Protein AF-A0A7K0Z1S2-F1 (afdb_monomer)

Structure (mmCIF, N/CA/C/O backbone):
data_AF-A0A7K0Z1S2-F1
#
_entry.id   AF-A0A7K0Z1S2-F1
#
loop_
_atom_site.group_PDB
_atom_site.id
_atom_site.type_symbol
_atom_site.label_atom_id
_atom_site.label_alt_id
_atom_site.label_comp_id
_atom_site.label_asym_id
_atom_site.label_entity_id
_atom_site.label_seq_id
_atom_site.pdbx_PDB_ins_code
_atom_site.Cartn_x
_atom_site.Cartn_y
_atom_site.Cartn_z
_atom_site.occupancy
_atom_site.B_iso_or_equiv
_atom_site.auth_seq_id
_atom_site.auth_comp_id
_atom_site.auth_asym_id
_atom_site.auth_atom_id
_atom_site.pdbx_PDB_model_num
ATOM 1 N N . MET A 1 1 ? -4.426 -9.683 10.904 1.00 86.56 1 MET A N 1
ATOM 2 C CA . MET A 1 1 ? -5.512 -8.792 11.359 1.00 86.56 1 MET A CA 1
ATOM 3 C C . MET A 1 1 ? -6.775 -9.120 10.576 1.00 86.56 1 MET A C 1
ATOM 5 O O . MET A 1 1 ? -6.672 -9.350 9.371 1.00 86.56 1 MET A O 1
ATOM 9 N N . ASN A 1 2 ? -7.929 -9.222 11.237 1.00 93.06 2 ASN A N 1
ATOM 10 C CA . ASN A 1 2 ? -9.214 -9.382 10.546 1.00 93.06 2 ASN A CA 1
ATOM 11 C C . ASN A 1 2 ? -9.741 -7.999 10.077 1.00 93.06 2 ASN A C 1
ATOM 13 O O . ASN A 1 2 ? -9.124 -6.966 10.341 1.00 93.06 2 ASN A O 1
ATOM 17 N N . LYS A 1 3 ? -10.861 -7.961 9.346 1.00 95.56 3 LYS A N 1
ATOM 18 C CA . LYS A 1 3 ? -11.395 -6.707 8.780 1.00 95.56 3 LYS A CA 1
ATOM 19 C C . LYS A 1 3 ? -11.922 -5.743 9.856 1.00 95.56 3 LYS A C 1
ATOM 21 O O . LYS A 1 3 ? -11.753 -4.535 9.715 1.00 95.56 3 LYS A O 1
ATOM 26 N N . SER A 1 4 ? -12.526 -6.251 10.932 1.00 95.8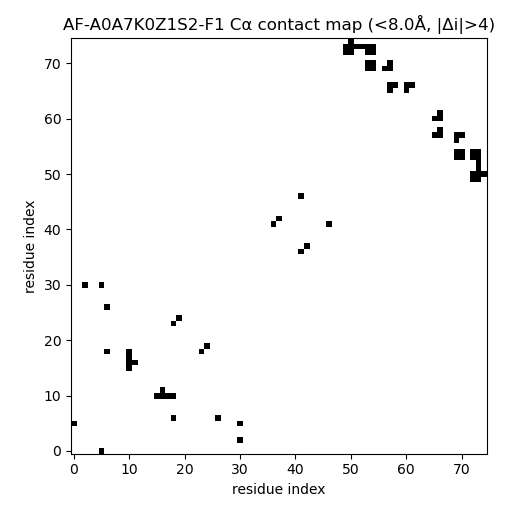1 4 SER A N 1
ATOM 27 C CA . SER A 1 4 ? -13.041 -5.413 12.026 1.00 95.81 4 SER A CA 1
ATOM 28 C C . SER A 1 4 ? -11.920 -4.741 1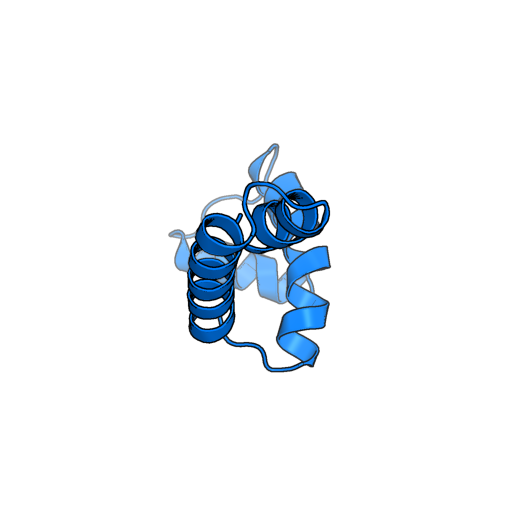2.814 1.00 95.81 4 SER A C 1
ATOM 30 O O . SER A 1 4 ? -12.015 -3.555 13.116 1.00 95.81 4 SER A O 1
ATOM 32 N N . ASP A 1 5 ? -10.834 -5.463 13.080 1.00 96.19 5 ASP A N 1
ATOM 33 C CA . ASP A 1 5 ? -9.651 -4.937 13.761 1.00 96.19 5 ASP A CA 1
ATOM 34 C C . ASP A 1 5 ? -8.991 -3.834 12.924 1.00 96.19 5 ASP A C 1
ATOM 36 O O . ASP A 1 5 ? -8.577 -2.809 13.466 1.00 96.19 5 ASP A O 1
ATOM 40 N N . PHE A 1 6 ? -8.937 -4.016 11.596 1.00 96.06 6 PHE A N 1
ATOM 41 C CA . PHE A 1 6 ? -8.431 -3.007 10.662 1.00 96.06 6 PHE A CA 1
ATOM 42 C C . PHE A 1 6 ? -9.235 -1.706 10.758 1.00 96.06 6 PHE A C 1
ATOM 44 O O . PHE A 1 6 ? -8.658 -0.634 10.930 1.00 96.06 6 PHE A O 1
ATOM 51 N N . PHE A 1 7 ? -10.564 -1.804 10.710 1.00 97.69 7 PHE A N 1
ATOM 52 C CA . PHE A 1 7 ? -11.464 -0.654 10.813 1.00 97.69 7 PHE A CA 1
ATOM 53 C C . PHE A 1 7 ? -11.363 0.029 12.176 1.00 97.69 7 PHE A C 1
ATOM 55 O O . PHE A 1 7 ? -11.193 1.244 12.246 1.00 97.69 7 PHE A O 1
ATOM 62 N N . SER A 1 8 ? -11.399 -0.750 13.257 1.00 97.50 8 SER A N 1
ATOM 63 C CA . SER A 1 8 ? -11.266 -0.235 14.622 1.00 97.50 8 SER A CA 1
ATOM 64 C C . SER A 1 8 ? -9.942 0.512 14.814 1.00 97.50 8 SER A C 1
ATOM 66 O O . SER A 1 8 ? -9.919 1.644 15.299 1.00 97.50 8 SER A O 1
ATOM 68 N N . THR A 1 9 ? -8.839 -0.074 14.341 1.00 97.06 9 THR A N 1
ATOM 69 C CA . THR A 1 9 ? -7.508 0.542 14.410 1.00 97.06 9 THR A CA 1
ATOM 70 C C . THR A 1 9 ? -7.445 1.823 13.586 1.00 97.06 9 THR A C 1
ATOM 72 O O . THR A 1 9 ? -6.970 2.841 14.086 1.00 97.06 9 THR A O 1
ATOM 75 N N . TRP A 1 10 ? -7.959 1.806 12.352 1.00 97.25 10 TRP A N 1
ATOM 76 C CA . TRP A 1 10 ? -7.990 2.993 11.500 1.00 97.25 10 TRP A CA 1
ATOM 77 C C . TRP A 1 10 ? -8.791 4.128 12.148 1.00 97.25 10 TRP A C 1
ATOM 79 O O . TRP A 1 10 ? -8.277 5.239 12.254 1.00 97.25 10 TRP A O 1
ATOM 89 N N . SER A 1 11 ? -9.996 3.842 12.657 1.00 98.06 11 SER A N 1
ATOM 90 C CA . SER A 1 11 ? -10.843 4.836 13.331 1.00 98.06 11 SER A CA 1
ATOM 91 C C . SER A 1 11 ? -10.134 5.430 14.549 1.00 98.06 11 SER A C 1
ATOM 93 O O . SER A 1 11 ? -10.054 6.651 14.678 1.00 98.06 11 SER A 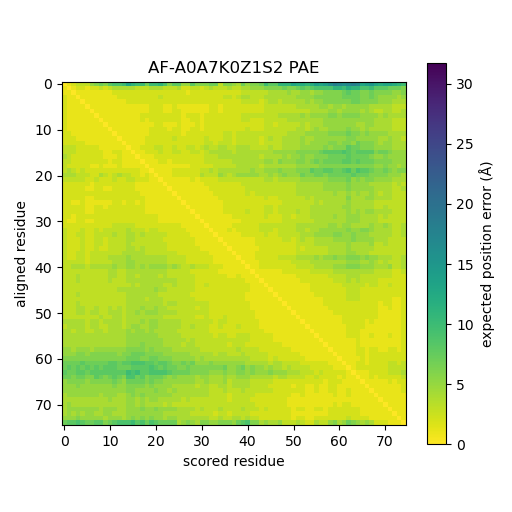O 1
ATOM 95 N N . LYS A 1 12 ? -9.524 4.587 15.395 1.00 98.31 12 LYS A N 1
ATOM 96 C CA . LYS A 1 12 ? -8.767 5.026 16.578 1.00 98.31 12 LYS A CA 1
ATOM 97 C C . LYS A 1 12 ? -7.603 5.953 16.216 1.00 98.31 12 LYS A C 1
ATOM 99 O O . LYS A 1 12 ? -7.410 6.963 16.887 1.00 98.31 12 LYS A O 1
ATOM 104 N N . LEU A 1 13 ? -6.847 5.633 15.163 1.00 97.69 13 LEU A N 1
ATOM 105 C CA . LEU A 1 13 ? -5.737 6.469 14.684 1.00 97.69 13 LEU A CA 1
ATOM 106 C C . LEU A 1 13 ? -6.208 7.806 14.093 1.00 97.69 13 LEU A C 1
ATOM 108 O O . LEU A 1 13 ? -5.443 8.764 14.084 1.00 97.69 13 LEU A O 1
ATOM 112 N N . HIS A 1 14 ? -7.465 7.886 13.659 1.00 97.25 14 HIS A N 1
ATOM 113 C CA . HIS A 1 14 ? -8.088 9.091 13.109 1.00 97.25 14 HIS A CA 1
ATOM 114 C C . HIS A 1 14 ? -9.062 9.745 14.103 1.00 97.25 14 HIS A C 1
ATOM 116 O O . HIS A 1 14 ? -10.083 10.303 13.708 1.00 97.25 14 HIS A O 1
ATOM 122 N N . GLY A 1 15 ? -8.782 9.653 15.408 1.00 97.62 15 GLY A N 1
ATOM 123 C CA . GLY A 1 15 ? -9.554 10.358 16.439 1.00 97.62 15 GLY A CA 1
ATOM 124 C C . GLY A 1 15 ? -10.982 9.838 16.640 1.00 97.62 15 GLY A C 1
ATOM 125 O O . GLY A 1 15 ? -11.855 10.592 17.057 1.00 97.62 15 GLY A O 1
ATOM 126 N N . GLY A 1 16 ? -11.240 8.566 16.331 1.00 97.19 16 GLY A N 1
ATOM 127 C CA . GLY A 1 16 ? -12.573 7.967 16.421 1.00 97.19 16 GLY A CA 1
ATOM 128 C C . GLY A 1 16 ? -13.479 8.301 15.234 1.00 97.19 16 GLY A C 1
ATOM 129 O O . GLY A 1 16 ? -14.702 8.258 15.367 1.00 97.19 16 GLY A O 1
ATOM 130 N N . ALA A 1 17 ? -12.901 8.644 14.076 1.00 97.25 17 ALA A N 1
ATOM 131 C CA . ALA A 1 17 ? -13.656 8.943 12.864 1.00 97.25 17 ALA A CA 1
ATOM 132 C C . ALA A 1 17 ? -14.638 7.812 12.509 1.00 97.25 17 ALA A C 1
ATOM 134 O O . ALA A 1 17 ? -14.292 6.623 12.544 1.00 97.25 17 A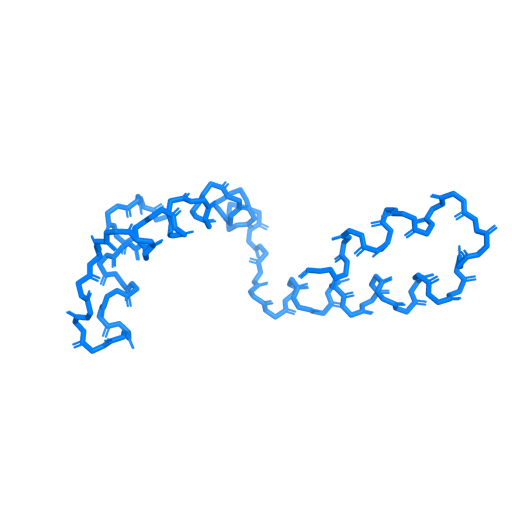LA A O 1
ATOM 135 N N . LYS A 1 18 ? -15.870 8.188 12.148 1.00 97.00 18 LYS A N 1
ATOM 136 C CA . LYS A 1 18 ? -16.903 7.242 11.716 1.00 97.00 18 LYS A CA 1
ATOM 137 C C . LYS A 1 18 ? -16.521 6.607 10.380 1.00 97.00 18 LYS A C 1
ATOM 139 O O . LYS A 1 18 ? -16.040 7.277 9.472 1.00 97.00 18 LYS A O 1
ATOM 144 N N . ILE A 1 19 ? -16.778 5.307 10.255 1.00 97.31 19 ILE A N 1
ATOM 145 C CA . ILE A 1 19 ? -16.516 4.539 9.033 1.00 97.31 19 ILE A CA 1
ATOM 146 C C . ILE A 1 19 ? -17.834 4.362 8.281 1.00 97.31 19 ILE A C 1
ATOM 148 O O . ILE A 1 19 ? -18.526 3.352 8.412 1.00 97.31 19 ILE A O 1
ATOM 152 N N . GLU A 1 20 ? -18.191 5.377 7.504 1.00 97.19 20 GLU A N 1
ATOM 153 C CA . GLU A 1 20 ? -19.427 5.428 6.723 1.00 97.19 20 GLU A CA 1
ATOM 154 C C . GLU A 1 20 ? -19.191 6.025 5.327 1.00 97.19 20 GLU A C 1
ATOM 156 O O . GLU A 1 20 ? -18.132 6.592 5.047 1.00 97.19 20 GLU A O 1
ATOM 161 N N . GLY A 1 21 ? -20.153 5.830 4.420 1.00 96.69 21 GLY A N 1
ATOM 162 C CA . GLY A 1 21 ? -20.095 6.345 3.048 1.00 96.69 21 GLY A CA 1
ATOM 163 C C . GLY A 1 21 ? -18.802 5.983 2.303 1.00 96.69 21 GLY A C 1
ATOM 164 O O . GLY A 1 21 ? -18.391 4.821 2.262 1.00 96.69 21 GLY A O 1
ATOM 165 N N . VAL A 1 22 ? -18.156 7.000 1.725 1.00 96.88 22 VAL A N 1
ATOM 166 C CA . VAL A 1 22 ? -16.938 6.866 0.903 1.00 96.88 22 VAL A CA 1
ATOM 167 C C . VAL A 1 22 ? -15.763 6.297 1.700 1.00 96.88 22 VAL A C 1
ATOM 169 O O . VAL A 1 22 ? -15.022 5.467 1.178 1.00 96.88 22 VAL A O 1
ATOM 172 N N . VAL A 1 23 ? -15.619 6.673 2.976 1.00 97.12 23 VAL A N 1
ATOM 173 C CA . VAL A 1 23 ? -14.529 6.182 3.838 1.00 97.12 23 VAL A CA 1
ATOM 174 C C . VAL A 1 23 ? -14.618 4.670 3.994 1.00 97.12 23 VAL A C 1
ATOM 176 O O . VAL A 1 23 ? -13.617 3.970 3.864 1.00 97.12 23 VAL A O 1
ATOM 179 N N . LYS A 1 24 ? -15.827 4.143 4.217 1.00 97.56 24 LYS A N 1
ATOM 180 C CA . LYS A 1 24 ? -16.031 2.698 4.337 1.00 97.56 24 LYS A CA 1
ATOM 181 C C . LYS A 1 24 ? -15.621 1.977 3.055 1.00 97.56 24 LYS A C 1
ATOM 183 O O . L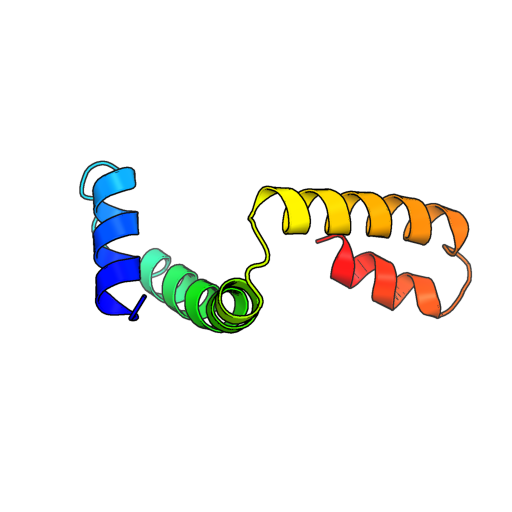YS A 1 24 ? -14.835 1.040 3.134 1.00 97.56 24 LYS A O 1
ATOM 188 N N . ILE A 1 25 ? -16.097 2.438 1.898 1.00 97.81 25 ILE A N 1
ATOM 189 C CA . ILE A 1 25 ? -15.768 1.838 0.594 1.00 97.81 25 ILE A CA 1
ATOM 190 C C . ILE A 1 25 ? -14.249 1.845 0.368 1.00 97.81 25 ILE A C 1
ATOM 192 O O . ILE A 1 25 ? -13.665 0.820 0.015 1.00 97.81 25 ILE A O 1
ATOM 196 N N . TRP A 1 26 ? -13.593 2.974 0.646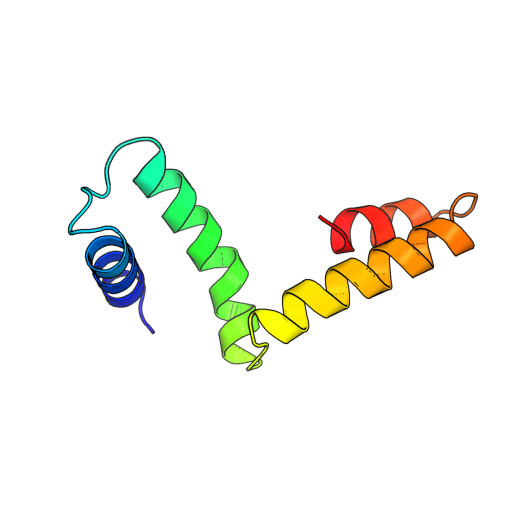 1.00 97.31 26 TRP A N 1
ATOM 197 C CA . TRP A 1 26 ? -12.143 3.108 0.528 1.00 97.31 26 TRP A CA 1
ATOM 198 C C . TRP A 1 26 ? -11.381 2.112 1.411 1.00 97.31 26 TRP A C 1
ATOM 200 O O . TRP A 1 26 ? -10.451 1.446 0.949 1.00 97.31 26 TRP A O 1
ATOM 210 N N . LEU A 1 27 ? -11.786 1.961 2.675 1.00 97.44 27 LEU A N 1
ATOM 211 C CA . LEU A 1 27 ? -11.163 1.011 3.597 1.00 97.44 27 LEU A CA 1
ATOM 212 C C . LEU A 1 27 ? -11.427 -0.446 3.203 1.00 97.44 27 LEU A C 1
ATOM 214 O O . LEU A 1 27 ? -10.560 -1.298 3.397 1.00 97.44 27 LEU A O 1
ATOM 218 N N . GLU A 1 28 ? -12.593 -0.753 2.634 1.00 97.62 28 GLU A N 1
ATOM 219 C CA . GLU A 1 28 ? -12.890 -2.092 2.119 1.00 97.62 28 GLU A CA 1
ATOM 220 C C . GLU A 1 28 ? -11.964 -2.478 0.973 1.00 97.62 28 GLU A C 1
ATOM 222 O O . GLU A 1 28 ? -11.367 -3.556 1.018 1.00 97.62 28 GLU A O 1
ATOM 227 N N . ILE A 1 29 ? -11.799 -1.580 0.001 1.00 96.81 29 ILE A N 1
ATOM 228 C CA . ILE A 1 29 ? -10.877 -1.766 -1.119 1.00 96.81 29 ILE A CA 1
ATOM 229 C C . ILE A 1 29 ? -9.446 -1.907 -0.593 1.00 96.81 29 ILE A C 1
ATOM 231 O O . ILE A 1 29 ? -8.766 -2.886 -0.901 1.00 96.81 29 ILE A O 1
ATOM 235 N N . SER A 1 30 ? -9.021 -0.984 0.274 1.00 95.31 30 SER A N 1
ATOM 236 C CA . SER A 1 30 ? -7.680 -0.992 0.865 1.00 95.31 30 SER A CA 1
ATOM 237 C C . SER A 1 30 ? -7.377 -2.330 1.540 1.00 95.31 30 SER A C 1
ATOM 239 O O . SER A 1 30 ? -6.345 -2.937 1.266 1.00 95.31 30 SER A O 1
ATOM 241 N N . PHE A 1 31 ? -8.297 -2.839 2.370 1.00 96.50 31 PHE A N 1
ATOM 242 C CA . PHE A 1 31 ? -8.117 -4.100 3.092 1.00 96.50 31 PHE A CA 1
ATOM 243 C C . PHE A 1 31 ? -7.883 -5.292 2.156 1.00 96.50 31 PHE A C 1
ATOM 245 O O . PHE A 1 31 ? -7.052 -6.149 2.460 1.00 96.50 31 PHE A O 1
ATOM 252 N N . VAL A 1 32 ? -8.590 -5.353 1.024 1.00 96.50 32 VAL A N 1
ATOM 253 C CA . VAL A 1 32 ? -8.440 -6.440 0.045 1.00 96.50 32 VAL A CA 1
ATOM 254 C C . VAL A 1 32 ? -7.038 -6.446 -0.560 1.00 96.50 32 VAL A C 1
ATOM 256 O O . VAL A 1 32 ? -6.430 -7.512 -0.644 1.00 96.50 32 VAL A O 1
ATOM 259 N N . PHE A 1 33 ? -6.501 -5.278 -0.916 1.00 92.56 33 PHE A N 1
ATOM 260 C CA . PHE A 1 33 ? -5.181 -5.174 -1.544 1.00 92.56 33 PHE A CA 1
ATOM 261 C C . PHE A 1 33 ? -4.022 -5.304 -0.550 1.00 92.56 33 PHE A C 1
ATOM 263 O O . PHE A 1 33 ? -3.033 -5.975 -0.845 1.00 92.56 33 PHE A O 1
ATOM 270 N N . VAL A 1 34 ? -4.131 -4.728 0.653 1.00 92.81 34 VAL A N 1
ATOM 271 C CA . VAL A 1 34 ? -3.028 -4.765 1.632 1.00 92.81 34 VAL A CA 1
ATOM 272 C C . VAL A 1 34 ? -2.959 -6.059 2.439 1.00 92.81 34 VAL A C 1
ATOM 274 O O . VAL A 1 34 ? -1.884 -6.409 2.924 1.00 92.81 34 VAL A O 1
ATOM 277 N N . ARG A 1 35 ? -4.058 -6.813 2.594 1.00 94.81 35 ARG A N 1
ATOM 278 C CA . ARG A 1 35 ? -4.052 -8.056 3.388 1.00 94.81 35 ARG A CA 1
ATOM 279 C C . ARG A 1 35 ? -3.086 -9.120 2.836 1.00 94.81 35 ARG A C 1
ATOM 281 O O . ARG A 1 35 ? -2.356 -9.687 3.652 1.00 94.81 35 ARG A O 1
ATOM 288 N N . PRO A 1 36 ? -3.031 -9.402 1.520 1.00 94.81 36 PRO A N 1
ATOM 289 C CA . PRO A 1 36 ? -2.020 -10.292 0.951 1.00 94.81 36 PRO A CA 1
ATOM 290 C C . PRO A 1 36 ? -0.591 -9.800 1.209 1.00 94.81 36 PRO A C 1
ATOM 292 O O . PRO A 1 36 ? 0.245 -10.574 1.669 1.00 94.81 36 PRO A O 1
ATOM 295 N N . LEU A 1 37 ? -0.331 -8.503 1.003 1.00 94.25 37 LEU A N 1
ATOM 296 C CA . LEU A 1 37 ? 0.988 -7.894 1.220 1.00 94.25 37 LEU A CA 1
ATOM 297 C C . LEU A 1 37 ? 1.436 -8.017 2.684 1.00 94.25 37 LEU A C 1
ATOM 299 O O . LEU A 1 37 ? 2.573 -8.396 2.963 1.00 94.25 37 LEU A O 1
ATOM 303 N N . ALA A 1 38 ? 0.519 -7.791 3.626 1.00 93.75 38 ALA A N 1
ATOM 304 C CA . ALA A 1 38 ? 0.768 -7.989 5.050 1.00 93.75 38 ALA A CA 1
ATOM 305 C C . ALA A 1 38 ? 1.045 -9.465 5.391 1.00 93.75 38 ALA A C 1
ATOM 307 O O . ALA A 1 38 ? 1.897 -9.751 6.231 1.00 93.75 38 ALA A O 1
ATOM 308 N N . GLY A 1 39 ? 0.369 -10.408 4.721 1.00 94.62 39 GLY A N 1
ATOM 309 C CA . GLY A 1 39 ? 0.652 -11.844 4.831 1.00 94.62 39 GLY A CA 1
ATOM 310 C C . GLY A 1 39 ? 2.067 -12.211 4.372 1.00 94.62 39 GLY A C 1
ATOM 311 O O . GLY A 1 39 ? 2.715 -13.051 4.993 1.00 94.62 39 GLY A O 1
ATOM 312 N N . LEU A 1 40 ? 2.578 -11.511 3.355 1.00 96.31 40 LEU A N 1
ATOM 313 C CA . LEU A 1 40 ? 3.963 -11.603 2.878 1.00 96.31 40 LEU A CA 1
ATOM 314 C C . LEU A 1 40 ? 4.962 -10.793 3.724 1.00 96.31 40 LEU A C 1
ATOM 316 O O . LEU A 1 40 ? 6.140 -10.729 3.384 1.00 96.31 40 LEU A O 1
ATOM 320 N N . ARG A 1 41 ? 4.516 -10.183 4.831 1.00 95.44 41 ARG A N 1
ATOM 321 C CA . ARG A 1 41 ? 5.321 -9.314 5.709 1.00 95.44 41 ARG A CA 1
ATOM 322 C C . ARG A 1 41 ? 5.936 -8.104 4.994 1.00 95.44 41 ARG A C 1
ATOM 324 O O . ARG A 1 41 ? 6.939 -7.563 5.455 1.00 95.44 41 ARG A O 1
ATOM 331 N N . ILE A 1 42 ? 5.324 -7.649 3.902 1.00 95.81 42 ILE A N 1
ATOM 332 C CA . ILE A 1 42 ? 5.717 -6.403 3.242 1.00 95.81 42 ILE A CA 1
ATOM 333 C C . ILE A 1 42 ? 5.316 -5.246 4.157 1.00 95.81 42 ILE A C 1
ATOM 335 O O . ILE A 1 42 ? 4.142 -5.062 4.483 1.00 95.81 42 ILE A O 1
ATOM 339 N N . THR A 1 43 ? 6.309 -4.481 4.605 1.00 96.06 43 THR A N 1
ATOM 340 C CA . THR A 1 43 ? 6.082 -3.297 5.442 1.00 96.06 43 THR A CA 1
ATOM 341 C C . THR A 1 43 ? 5.670 -2.095 4.586 1.00 96.06 43 THR A C 1
ATOM 343 O O . THR A 1 43 ? 5.998 -2.057 3.397 1.00 96.06 43 THR A O 1
ATOM 346 N N . PRO A 1 44 ? 5.017 -1.069 5.165 1.00 94.19 44 PRO A N 1
ATOM 347 C CA . PRO A 1 44 ? 4.699 0.159 4.436 1.00 94.19 44 PRO A CA 1
ATOM 348 C C . PRO A 1 44 ? 5.931 0.807 3.793 1.00 94.19 44 PRO A C 1
ATOM 350 O O . PRO A 1 44 ? 5.886 1.184 2.630 1.00 94.19 44 PRO A O 1
ATOM 353 N N . ASN A 1 45 ? 7.064 0.846 4.502 1.00 97.31 45 ASN A N 1
ATOM 354 C CA . ASN A 1 45 ? 8.303 1.416 3.969 1.00 97.31 45 ASN A CA 1
ATOM 355 C C . ASN A 1 45 ? 8.840 0.619 2.775 1.00 97.31 45 ASN A C 1
ATOM 357 O O . ASN A 1 45 ? 9.298 1.216 1.806 1.00 97.31 45 ASN A O 1
ATOM 361 N N . MET A 1 46 ? 8.765 -0.716 2.816 1.00 97.25 46 MET A N 1
ATOM 362 C CA . MET A 1 46 ? 9.147 -1.549 1.672 1.00 97.25 46 MET A CA 1
ATOM 363 C C . MET A 1 46 ? 8.251 -1.277 0.465 1.00 97.25 46 MET A C 1
ATOM 365 O O . MET A 1 46 ? 8.768 -1.147 -0.640 1.00 97.25 46 MET A O 1
ATOM 369 N N . LEU A 1 47 ? 6.936 -1.157 0.678 1.00 95.75 47 LEU A N 1
ATOM 370 C CA . LEU A 1 47 ? 5.991 -0.847 -0.393 1.00 95.75 47 LEU A CA 1
ATOM 371 C C . LEU A 1 47 ? 6.309 0.520 -1.022 1.00 95.75 47 LEU A C 1
ATOM 373 O O . LEU A 1 47 ? 6.518 0.594 -2.231 1.00 95.75 47 LEU A O 1
ATOM 377 N N . THR A 1 48 ? 6.472 1.567 -0.210 1.00 96.44 48 THR A N 1
ATOM 378 C CA . THR A 1 48 ? 6.834 2.913 -0.687 1.00 96.44 48 THR A CA 1
ATOM 379 C C . THR A 1 48 ? 8.161 2.925 -1.450 1.00 96.44 48 THR A C 1
ATOM 381 O O . THR A 1 48 ? 8.248 3.497 -2.536 1.00 96.44 48 THR A O 1
ATOM 384 N N . LEU A 1 49 ? 9.200 2.267 -0.925 1.00 98.12 49 LEU A N 1
ATOM 385 C CA . LEU A 1 49 ? 10.502 2.186 -1.596 1.00 98.12 49 LEU A CA 1
ATOM 386 C C . LEU A 1 49 ? 10.429 1.385 -2.901 1.00 98.12 49 LEU A C 1
ATOM 388 O O . LEU A 1 49 ? 11.115 1.728 -3.861 1.00 98.12 49 LEU A O 1
ATOM 392 N N . SER A 1 50 ? 9.590 0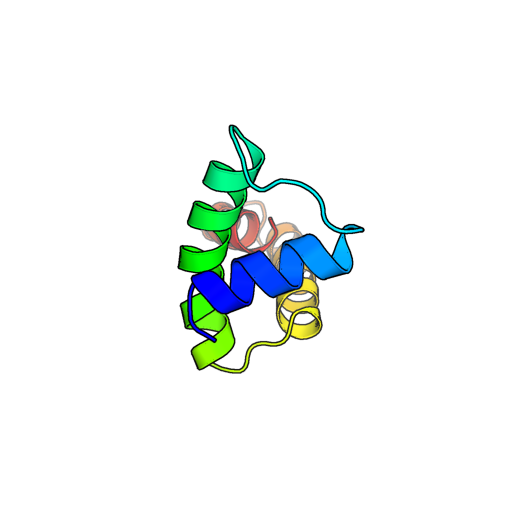.349 -2.962 1.00 97.06 50 SER A N 1
ATOM 393 C CA . SER A 1 50 ? 9.374 -0.433 -4.183 1.00 97.06 50 SER A CA 1
ATOM 394 C C . SER A 1 50 ? 8.673 0.379 -5.278 1.00 97.06 50 SER A C 1
ATOM 396 O O . SER A 1 50 ? 9.052 0.275 -6.446 1.00 97.06 50 SER A O 1
ATOM 398 N N . GLY A 1 51 ? 7.732 1.253 -4.904 1.00 97.56 51 GLY A N 1
ATOM 399 C CA . GLY A 1 51 ? 7.099 2.192 -5.829 1.00 97.56 51 GLY A CA 1
ATOM 400 C C . GLY A 1 51 ? 8.094 3.220 -6.362 1.00 97.56 51 GLY A C 1
ATOM 401 O O . GLY A 1 51 ? 8.177 3.436 -7.570 1.00 97.56 51 GLY A O 1
ATOM 402 N N . LEU A 1 52 ? 8.948 3.764 -5.487 1.00 98.19 52 LEU A N 1
ATOM 403 C CA . LEU A 1 52 ? 10.035 4.658 -5.896 1.00 98.19 52 LEU A CA 1
ATOM 404 C C . LEU A 1 52 ? 11.025 3.968 -6.848 1.00 98.19 52 LEU A C 1
ATOM 406 O O . LEU A 1 52 ? 11.381 4.529 -7.883 1.00 98.19 52 LEU A O 1
ATOM 410 N N . ALA A 1 53 ? 11.451 2.744 -6.532 1.00 98.31 53 ALA A N 1
ATOM 411 C CA . ALA A 1 53 ? 12.323 1.965 -7.409 1.00 98.31 53 ALA A CA 1
ATOM 412 C C . ALA A 1 53 ? 11.659 1.696 -8.772 1.00 98.31 53 ALA A C 1
ATOM 414 O O . ALA A 1 53 ? 12.312 1.808 -9.811 1.00 98.31 53 ALA A O 1
ATOM 415 N N . SER A 1 54 ? 10.353 1.415 -8.778 1.00 98.25 54 SER A N 1
ATOM 416 C CA . SER A 1 54 ? 9.566 1.239 -10.002 1.00 98.25 54 SER A CA 1
ATOM 417 C C . SER A 1 54 ? 9.476 2.532 -10.814 1.00 98.25 54 SER A C 1
ATOM 419 O O . SER A 1 54 ? 9.601 2.478 -12.031 1.00 98.25 54 SER A O 1
ATOM 421 N N . ALA A 1 55 ? 9.363 3.700 -10.177 1.00 98.19 55 ALA A N 1
ATOM 422 C CA . ALA A 1 55 ? 9.391 4.992 -10.868 1.00 98.19 55 ALA A CA 1
ATOM 423 C C . ALA A 1 55 ? 10.748 5.265 -11.548 1.00 98.19 55 ALA A C 1
ATOM 425 O O . ALA A 1 55 ? 10.799 5.754 -12.678 1.00 98.19 55 ALA A O 1
ATOM 426 N N . VAL A 1 56 ? 11.860 4.904 -10.898 1.00 98.31 56 VAL A N 1
ATOM 427 C CA . VAL A 1 56 ? 13.200 4.994 -11.509 1.00 98.31 56 VAL A CA 1
ATOM 428 C C . VAL A 1 56 ? 13.321 4.034 -12.697 1.00 98.31 56 VAL A C 1
ATOM 430 O O . VAL A 1 56 ? 13.830 4.415 -13.753 1.00 98.31 56 VAL A O 1
ATOM 433 N N . ALA A 1 57 ? 12.814 2.806 -12.559 1.00 98.12 57 ALA A N 1
ATOM 434 C CA . ALA A 1 57 ? 12.775 1.841 -13.655 1.00 98.12 57 ALA A CA 1
ATOM 435 C C . ALA A 1 57 ? 11.900 2.336 -14.818 1.00 98.12 57 ALA A C 1
ATOM 437 O O . ALA A 1 57 ? 12.317 2.249 -15.971 1.00 98.12 57 ALA A O 1
ATOM 438 N N . LEU A 1 58 ? 10.734 2.925 -14.534 1.00 98.38 58 LEU A N 1
ATOM 439 C CA . LEU A 1 58 ? 9.864 3.541 -15.534 1.00 98.38 58 LEU A CA 1
ATOM 440 C C . LEU A 1 58 ? 10.620 4.580 -16.363 1.00 98.38 58 LEU A C 1
ATOM 442 O O . LEU A 1 58 ? 10.541 4.542 -17.587 1.00 98.38 58 LEU A O 1
ATOM 446 N N . TRP A 1 59 ? 11.371 5.475 -15.716 1.00 97.88 59 TRP A N 1
ATOM 447 C CA . TRP A 1 59 ? 12.168 6.480 -16.420 1.00 97.88 59 TRP A CA 1
ATOM 448 C C . TRP A 1 59 ? 13.185 5.844 -17.379 1.00 97.88 59 TRP A C 1
ATOM 450 O O . TRP A 1 59 ? 13.307 6.276 -18.524 1.00 97.88 59 TRP A O 1
ATOM 460 N N . HIS A 1 60 ? 13.861 4.776 -16.949 1.00 98.06 60 HIS A N 1
ATOM 461 C CA . HIS A 1 60 ? 14.828 4.064 -17.787 1.00 98.06 60 HIS A CA 1
ATOM 462 C C . HIS A 1 60 ? 14.170 3.304 -18.954 1.00 98.06 60 HIS A C 1
ATOM 464 O O . HIS A 1 60 ? 14.695 3.284 -20.066 1.00 98.06 60 HIS A O 1
ATOM 470 N N . PHE A 1 61 ? 13.001 2.704 -18.720 1.00 97.62 61 PHE A N 1
ATOM 471 C CA . PHE A 1 61 ? 12.282 1.852 -19.673 1.00 97.62 61 PHE A CA 1
ATOM 472 C C . PHE A 1 61 ? 11.117 2.565 -20.383 1.00 97.62 61 PHE A C 1
ATOM 474 O O . PHE A 1 61 ? 10.258 1.896 -20.961 1.00 97.62 61 PHE A O 1
ATOM 481 N N . ALA A 1 62 ? 11.090 3.902 -20.379 1.00 96.88 62 ALA A N 1
ATOM 482 C CA . ALA A 1 62 ? 9.936 4.715 -20.779 1.00 96.88 62 ALA A CA 1
ATOM 483 C C . ALA A 1 62 ? 9.424 4.453 -22.209 1.00 96.88 62 ALA A C 1
ATOM 485 O O . ALA A 1 62 ? 8.227 4.544 -22.460 1.00 96.88 62 ALA A O 1
ATOM 486 N N . ASN A 1 63 ? 10.312 4.087 -23.138 1.00 97.06 63 ASN A N 1
ATOM 487 C CA . ASN A 1 63 ? 9.966 3.794 -24.536 1.00 97.06 63 ASN A CA 1
ATOM 488 C C . ASN A 1 63 ? 9.764 2.291 -24.811 1.00 97.06 63 ASN A C 1
ATOM 490 O O . ASN A 1 63 ? 9.847 1.846 -25.954 1.00 97.06 63 ASN A O 1
ATOM 494 N N . SER A 1 64 ? 9.539 1.491 -23.768 1.00 97.06 64 SER A N 1
ATOM 495 C CA . SER A 1 64 ? 9.293 0.052 -23.872 1.00 97.06 64 SER A CA 1
ATOM 496 C C . SER A 1 64 ? 7.900 -0.309 -23.362 1.00 97.06 64 SER A C 1
ATOM 498 O O . SER A 1 64 ? 7.298 0.415 -22.573 1.00 97.06 64 SER A O 1
ATOM 500 N N . TRP A 1 65 ? 7.403 -1.484 -23.746 1.00 96.50 65 TRP A N 1
ATOM 501 C CA . TRP A 1 65 ? 6.125 -1.998 -23.248 1.00 96.50 65 TRP A CA 1
ATOM 502 C C . TRP A 1 65 ? 6.110 -2.202 -21.718 1.00 96.50 65 TRP A C 1
ATOM 504 O O . TRP A 1 65 ? 5.046 -2.142 -21.102 1.00 96.50 65 TRP A O 1
ATOM 514 N N . LEU A 1 66 ? 7.282 -2.381 -21.090 1.00 97.19 66 LEU A N 1
ATOM 515 C CA . LEU A 1 66 ? 7.429 -2.502 -19.635 1.00 97.19 66 LEU A CA 1
ATOM 516 C C . LEU A 1 66 ? 7.104 -1.200 -18.893 1.00 97.19 66 LEU A C 1
ATOM 518 O O . LEU A 1 66 ? 6.818 -1.246 -17.697 1.00 97.19 66 LEU A O 1
ATOM 522 N N . ALA A 1 67 ? 7.099 -0.054 -19.582 1.00 97.31 67 ALA A N 1
ATOM 523 C CA . ALA A 1 67 ? 6.727 1.226 -18.989 1.00 97.31 67 ALA A CA 1
ATOM 524 C C . ALA A 1 67 ? 5.336 1.165 -18.338 1.00 97.31 67 ALA A C 1
ATOM 526 O O . ALA A 1 67 ? 5.159 1.645 -17.225 1.00 97.31 67 ALA A O 1
ATOM 527 N N . ALA A 1 68 ? 4.362 0.501 -18.967 1.00 97.12 68 ALA A N 1
ATOM 528 C CA . ALA A 1 68 ? 3.020 0.373 -18.397 1.00 97.12 68 ALA A CA 1
ATOM 529 C C . ALA A 1 68 ? 3.024 -0.382 -17.055 1.00 97.12 68 ALA A C 1
ATOM 531 O O . ALA A 1 68 ? 2.339 0.019 -16.116 1.00 97.12 68 ALA A O 1
ATOM 532 N N . LEU A 1 69 ? 3.831 -1.443 -16.941 1.00 97.44 69 LEU A N 1
ATOM 533 C CA . LEU A 1 69 ? 3.967 -2.209 -15.703 1.00 97.44 69 LEU A CA 1
ATOM 534 C C . LEU A 1 69 ? 4.619 -1.368 -14.601 1.00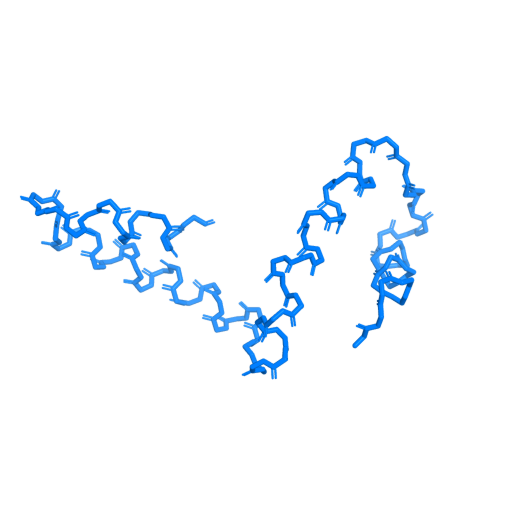 97.44 69 LEU A C 1
ATOM 536 O O . LEU A 1 69 ? 4.076 -1.276 -13.502 1.00 97.44 69 LEU A O 1
ATOM 540 N N . PHE A 1 70 ? 5.761 -0.740 -14.890 1.00 98.06 70 PHE A N 1
ATOM 541 C CA . PHE A 1 70 ? 6.468 0.076 -13.901 1.00 98.06 70 PHE A CA 1
ATOM 542 C C . PHE A 1 70 ? 5.672 1.307 -13.477 1.00 98.06 70 PHE A C 1
ATOM 544 O O . PHE A 1 70 ? 5.751 1.699 -12.316 1.00 98.06 70 PHE A O 1
ATOM 551 N N . LEU A 1 71 ? 4.857 1.863 -14.377 1.00 97.44 71 LEU A N 1
ATOM 552 C CA . LEU A 1 71 ? 3.909 2.915 -14.041 1.00 97.44 71 LEU A CA 1
ATOM 553 C C . LEU A 1 71 ? 2.907 2.428 -12.995 1.00 97.44 71 LEU A C 1
ATOM 555 O O . LEU A 1 71 ? 2.816 3.039 -11.937 1.00 97.44 71 LEU A O 1
ATOM 559 N N . VAL A 1 72 ? 2.215 1.312 -13.240 1.00 96.56 72 VAL A N 1
ATOM 560 C CA . VAL A 1 72 ? 1.235 0.768 -12.282 1.00 96.56 72 VAL A CA 1
ATOM 561 C C . VAL A 1 72 ? 1.881 0.450 -10.933 1.00 96.56 72 VAL A C 1
ATOM 563 O O . VAL A 1 72 ? 1.288 0.735 -9.901 1.00 96.56 72 VAL A O 1
ATOM 566 N N . LEU A 1 73 ? 3.097 -0.100 -10.927 1.00 95.81 73 LEU A N 1
ATOM 567 C CA . LEU A 1 73 ? 3.819 -0.423 -9.691 1.00 95.81 73 LEU A CA 1
ATOM 568 C C . LEU A 1 73 ? 4.335 0.810 -8.933 1.00 95.81 73 LEU A C 1
ATOM 570 O O . LEU A 1 73 ? 4.703 0.687 -7.768 1.00 95.81 73 LEU A O 1
ATOM 574 N N . SER A 1 74 ? 4.403 1.973 -9.585 1.00 96.06 74 SER A N 1
ATOM 575 C CA . SER A 1 74 ? 4.863 3.226 -8.975 1.00 96.06 74 SER A CA 1
ATOM 576 C C . SER A 1 74 ? 3.756 4.064 -8.322 1.00 96.06 74 SER A C 1
ATOM 578 O O . SER A 1 74 ? 4.082 5.030 -7.631 1.00 96.06 74 SER A O 1
ATOM 580 N N . LEU A 1 75 ? 2.484 3.714 -8.552 1.00 87.38 75 LEU A N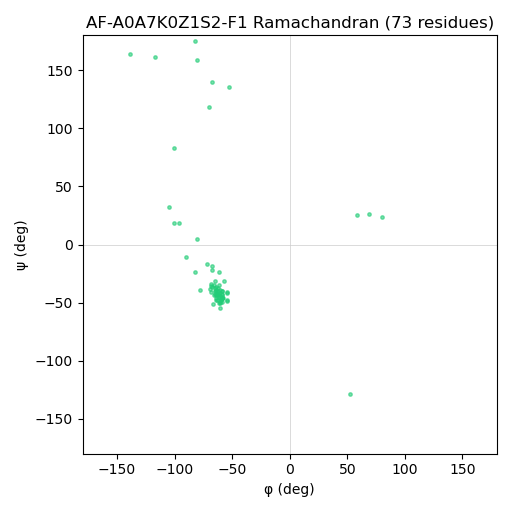 1
ATOM 581 C CA . LEU A 1 75 ? 1.290 4.394 -8.025 1.00 87.38 75 LEU A CA 1
ATOM 582 C C . LEU A 1 75 ? 0.880 3.833 -6.657 1.00 87.38 75 LEU A C 1
ATOM 584 O O . LEU A 1 75 ? 0.461 4.650 -5.808 1.00 87.38 75 LEU A O 1
#

Radius of gyration: 15.87 Å; Cα contacts (8 Å, |Δi|>4): 39; chains: 1; bounding box: 35×22×41 Å

Sequence (75 aa):
MNKSDFFSTWSKLHGGAKIEGVVKIWLEISFVFVRPLAGLRITPNMLTLSGLASAVALWHFANSWLAALFLVLSL

pLDDT: mean 96.47, std 2.05, range [86.56, 98.38]

Solvent-accessible surface area (backbone atoms only — not comparable to full-atom values): 4243 Å² total; per-residue (Å²): 133,58,73,66,57,51,51,53,50,52,20,57,77,55,80,62,47,80,78,51,75,69,57,35,55,51,51,55,55,47,49,66,64,46,49,60,41,50,73,71,65,54,44,73,66,57,53,55,51,50,15,52,53,22,45,56,49,20,68,77,37,56,94,43,84,62,19,63,57,22,49,64,54,39,110

Foldseek 3Di:
DDLVVQVVVVCVVVVNDDCDDPNVVVSVVVCVVCVVVVVVVQDPVNLQVQLVVLVVVLVVQVVHPCNVVSPVSND

Secondary structure (DSSP, 8-state):
--HHHHHHHHHHHTTT----HHHHHHHHHHHHHHHHHHHTT--HHHHHHHHHHHHHHHHHTTTSTHHHHHHHHH-

Mean predicted aligned error: 3.12 Å